Protein AF-A0A1X1VUC1-F1 (afdb_monomer)

Mean predicted aligned error: 5.84 Å

pLDDT: mean 86.86, std 13.78, range [31.95, 98.12]

Secondary structure (DSSP, 8-state):
-----EEEEE-TTSEEEEEEEETTEEEEEEEETTEEEEEEEESSHHHHHHHHHHHHHHHH--S-GGGSHHHHHHHH-S-TTEEEE-S-TTT-TTEEEEEETT-SS--EEEEGGGHHHHHHHHHS-HHHHHHHHHTTS-GGGS-------

Foldseek 3Di:
DDPQDWDWDDDPQQKIWIWGDDDQKIFIWIGHPNDIDTAWIFNDVQLVVLVVLVVLLCRQAPDDPCPAPQVVLLVVFADPQKDWDDPDCPVPVQKIFICGHVDPDTGIMHGVSRRSVSRVSVVDGSVRSNVRSCVRGDPVSPDDDDDDD

Solvent-accessible surface area (backbone atoms only — not comparable to full-atom values): 8655 Å² total; per-residue (Å²): 134,85,72,85,53,71,50,78,49,78,48,96,82,52,43,30,38,32,42,40,61,53,97,81,30,35,30,38,30,39,27,48,84,89,49,72,42,83,55,33,40,19,61,40,65,70,56,48,51,49,47,51,54,50,55,52,38,64,70,51,42,78,81,60,68,81,78,34,69,59,43,52,29,57,73,73,36,65,31,92,54,42,47,79,44,59,95,51,48,86,88,36,67,58,40,32,32,39,20,56,66,86,53,95,59,60,52,29,40,34,47,56,92,48,46,22,41,49,34,54,56,70,77,44,55,64,67,60,44,52,59,61,56,46,62,90,37,61,68,84,64,71,60,89,77,86,84,77,135

Organism: Mycobacterium gastri (NCBI:txid1777)

Radius of gyration: 15.53 Å; Cα contacts (8 Å, |Δi|>4): 226; chains: 1; bounding box: 39×45×43 Å

Nearest PDB structures (foldseek):
  6d7k-assembly1_H  TM=5.919E-01  e=3.723E-01  Methylosinus sporium
  2v7s-assembly1_A-2  TM=5.267E-01  e=2.303E+00  Mycobacterium tuberculosis H37Rv
  7qc1-assembly1_A  TM=3.469E-01  e=4.146E+00  Plasmodium falciparum 3D7
  5xih-assembly2_C  TM=3.602E-01  e=6.635E+00  Toxoplasma gondii ME49
  5xii-assembly2_D  TM=3.546E-01  e=7.463E+00  Toxoplasma gondii ME49

Structure (mmCIF, N/CA/C/O backbone):
data_AF-A0A1X1VUC1-F1
#
_entry.id   AF-A0A1X1VUC1-F1
#
loop_
_atom_site.group_PDB
_atom_site.id
_atom_site.type_symbol
_atom_site.label_atom_id
_atom_site.label_alt_id
_atom_site.label_comp_id
_atom_site.label_asym_id
_atom_site.label_entity_id
_atom_site.label_seq_id
_atom_site.pdbx_PDB_ins_code
_atom_site.Cartn_x
_atom_site.Cartn_y
_atom_site.Cartn_z
_atom_site.occupancy
_atom_site.B_iso_or_equiv
_atom_site.auth_seq_id
_atom_site.auth_comp_id
_atom_site.auth_asym_id
_atom_site.auth_atom_id
_atom_site.pdbx_PDB_model_num
ATOM 1 N N . MET A 1 1 ? 1.974 -29.101 -4.153 1.00 31.95 1 MET A N 1
ATOM 2 C CA . MET A 1 1 ? 1.379 -29.125 -2.801 1.00 31.95 1 MET A CA 1
ATOM 3 C C . MET A 1 1 ? 0.887 -27.714 -2.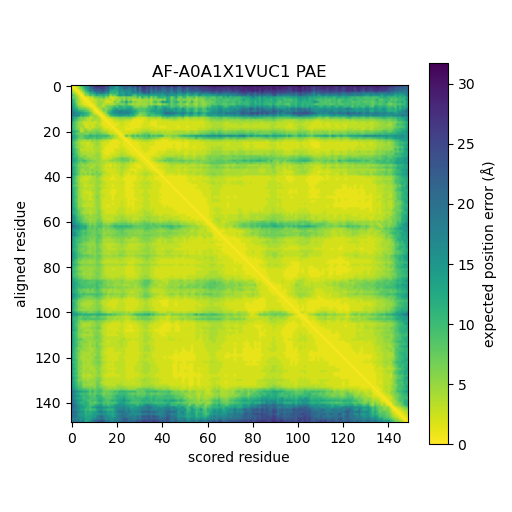574 1.00 31.95 1 MET A C 1
ATOM 5 O O . MET A 1 1 ? 1.720 -26.823 -2.472 1.00 31.95 1 MET A O 1
ATOM 9 N N . ILE A 1 2 ? -0.416 -27.492 -2.726 1.00 34.97 2 ILE A N 1
ATOM 10 C CA . ILE A 1 2 ? -0.988 -26.146 -2.753 1.00 34.97 2 ILE A CA 1
ATOM 11 C C . ILE A 1 2 ? -1.073 -25.693 -1.297 1.00 34.97 2 ILE A C 1
ATOM 13 O O . ILE A 1 2 ? -1.764 -26.315 -0.495 1.00 34.97 2 ILE A O 1
ATOM 17 N N . LYS A 1 3 ? -0.278 -24.690 -0.926 1.00 44.00 3 LYS A N 1
ATOM 18 C CA . LYS A 1 3 ? -0.580 -23.904 0.264 1.00 44.00 3 LYS A CA 1
ATOM 19 C C . LYS A 1 3 ? -1.661 -22.931 -0.183 1.00 44.00 3 LYS A C 1
ATOM 21 O O . LYS A 1 3 ? -1.333 -21.880 -0.720 1.00 44.00 3 LYS A O 1
ATOM 26 N N . ASP A 1 4 ? -2.919 -23.335 -0.040 1.00 59.09 4 ASP A N 1
ATOM 27 C CA . ASP A 1 4 ? -4.061 -22.432 -0.175 1.00 59.09 4 ASP A CA 1
ATOM 28 C C . ASP A 1 4 ? -4.007 -21.459 1.012 1.00 59.09 4 ASP A C 1
ATOM 30 O O . ASP A 1 4 ? -4.605 -21.678 2.063 1.00 59.09 4 ASP A O 1
ATOM 34 N N . CYS A 1 5 ? -3.155 -20.442 0.893 1.00 69.69 5 CYS A N 1
ATOM 35 C CA . CYS A 1 5 ? -3.059 -19.343 1.841 1.00 69.69 5 CYS A CA 1
ATOM 36 C C . CYS A 1 5 ? -3.929 -18.210 1.308 1.00 69.69 5 CYS A C 1
ATOM 38 O O . CYS A 1 5 ? -3.459 -17.395 0.516 1.00 69.69 5 CYS A O 1
ATOM 40 N N . GLU A 1 6 ? -5.191 -18.198 1.735 1.00 75.94 6 GLU A N 1
ATOM 41 C CA . GLU A 1 6 ? -6.117 -17.103 1.478 1.00 75.94 6 GLU A CA 1
ATOM 42 C C . GLU A 1 6 ? -6.624 -16.513 2.797 1.00 75.94 6 GLU A C 1
ATOM 44 O O . GLU A 1 6 ? -7.040 -17.242 3.698 1.00 75.94 6 GLU A O 1
ATOM 49 N N . LEU A 1 7 ? -6.580 -15.184 2.906 1.00 76.88 7 LEU A N 1
ATOM 50 C CA . LEU A 1 7 ? -7.210 -14.424 3.986 1.00 76.88 7 LEU A CA 1
ATOM 51 C C . LEU A 1 7 ? -8.176 -13.418 3.365 1.00 76.88 7 LEU A C 1
ATOM 53 O O . LEU A 1 7 ? -7.737 -12.557 2.605 1.00 76.88 7 LEU A O 1
ATOM 57 N N . GLY A 1 8 ? -9.463 -13.520 3.700 1.00 76.38 8 GLY A N 1
ATOM 58 C CA . GLY A 1 8 ? -10.509 -12.611 3.231 1.00 76.38 8 GLY A CA 1
ATOM 59 C C . GLY A 1 8 ? -10.895 -11.560 4.274 1.00 76.38 8 GLY A C 1
ATOM 60 O O . GLY A 1 8 ? -11.087 -11.879 5.446 1.00 76.38 8 GLY A O 1
ATOM 61 N N . LEU A 1 9 ? -11.049 -10.315 3.831 1.00 73.44 9 LEU A N 1
ATOM 62 C CA . LEU A 1 9 ? -11.654 -9.204 4.563 1.00 73.44 9 LEU A CA 1
ATOM 63 C C . LEU A 1 9 ? -12.917 -8.793 3.806 1.00 73.44 9 LEU A C 1
ATOM 65 O O . LEU A 1 9 ? -12.819 -8.261 2.701 1.00 73.44 9 LEU A O 1
ATOM 69 N N . VAL A 1 10 ? -14.088 -9.068 4.375 1.00 69.25 10 VAL A N 1
ATOM 70 C CA . VAL A 1 10 ? -15.385 -8.800 3.742 1.00 69.25 10 VAL A CA 1
ATOM 71 C C . VAL A 1 10 ? -16.033 -7.616 4.449 1.00 69.25 10 VAL A C 1
ATOM 73 O O . VAL A 1 10 ? -16.253 -7.674 5.657 1.00 69.25 10 VAL A O 1
ATOM 76 N N . ASP A 1 11 ? -16.308 -6.552 3.700 1.00 66.69 11 ASP A N 1
ATOM 77 C CA . ASP A 1 11 ? -17.114 -5.419 4.155 1.00 66.69 11 ASP A CA 1
ATOM 78 C C . ASP A 1 11 ? -18.557 -5.581 3.643 1.00 66.69 11 ASP A C 1
ATOM 80 O O . ASP A 1 11 ? -18.780 -6.043 2.520 1.00 66.69 11 ASP A O 1
ATOM 84 N N . ASP A 1 12 ? -19.538 -5.151 4.438 1.00 58.78 12 ASP A N 1
ATOM 85 C CA . ASP A 1 12 ? -20.967 -5.145 4.084 1.00 58.78 12 ASP A CA 1
ATOM 86 C C . ASP A 1 12 ? -21.273 -4.181 2.911 1.00 58.78 12 ASP A C 1
ATOM 88 O O . ASP A 1 12 ? -22.388 -4.151 2.387 1.00 58.78 12 ASP A O 1
ATOM 92 N N . ALA A 1 13 ? -20.285 -3.389 2.480 1.00 59.38 13 ALA A N 1
ATOM 93 C CA . ALA A 1 13 ? -20.356 -2.424 1.384 1.00 59.38 13 ALA A CA 1
ATOM 94 C C . ALA A 1 13 ? -20.063 -3.004 -0.025 1.00 59.38 13 ALA A C 1
ATOM 96 O O . ALA A 1 13 ? -19.684 -2.249 -0.922 1.00 59.38 13 ALA A O 1
ATOM 97 N N . ASP A 1 14 ? -20.235 -4.314 -0.239 1.00 70.75 14 ASP A N 1
ATOM 98 C CA . ASP A 1 14 ? -19.997 -5.036 -1.511 1.00 70.75 14 ASP A CA 1
ATOM 99 C C . ASP A 1 14 ? -18.533 -5.061 -2.003 1.00 70.75 14 ASP A C 1
ATOM 101 O O . ASP A 1 14 ? -18.283 -5.414 -3.164 1.00 70.75 14 ASP A O 1
ATOM 105 N N . VAL A 1 15 ? -17.562 -4.713 -1.149 1.00 80.81 15 VAL A N 1
ATOM 106 C CA . VAL A 1 15 ? -16.130 -4.815 -1.465 1.00 80.81 15 VAL A CA 1
ATOM 107 C C . VAL A 1 15 ? -15.449 -5.773 -0.497 1.00 80.81 15 VAL A C 1
ATOM 109 O O . VAL A 1 15 ? -15.482 -5.585 0.715 1.00 80.81 15 VAL A O 1
ATOM 112 N N . SER A 1 16 ? -14.797 -6.794 -1.041 1.00 86.38 16 SER A N 1
ATOM 113 C CA . SER A 1 16 ? -13.973 -7.736 -0.283 1.00 86.38 16 SER A CA 1
ATOM 114 C C . SER A 1 16 ? -12.525 -7.670 -0.748 1.00 86.38 16 SER A C 1
ATOM 116 O O . SER A 1 16 ? -12.254 -7.449 -1.929 1.00 86.38 16 SER A O 1
ATOM 118 N N . TYR A 1 17 ? -11.590 -7.874 0.173 1.00 89.00 17 TYR A N 1
ATOM 119 C CA . TYR A 1 17 ? -10.165 -7.958 -0.124 1.00 89.00 17 TYR A CA 1
ATOM 120 C C . TYR A 1 17 ? -9.637 -9.332 0.246 1.00 89.00 17 TYR A C 1
ATOM 122 O O . TYR A 1 17 ? -9.997 -9.868 1.290 1.00 89.00 17 TYR A O 1
ATOM 130 N N . TYR A 1 18 ? -8.756 -9.880 -0.584 1.00 89.75 18 TYR A N 1
ATOM 131 C CA . TYR A 1 18 ? -8.174 -11.197 -0.355 1.00 89.75 18 TYR A CA 1
ATOM 132 C C . TYR A 1 18 ? -6.663 -11.128 -0.469 1.00 89.75 18 TYR A C 1
ATOM 134 O O . TYR A 1 18 ? -6.148 -10.638 -1.471 1.00 89.75 18 TYR A O 1
ATOM 142 N N . LEU A 1 19 ? -5.953 -11.643 0.529 1.00 92.31 19 LEU A N 1
ATOM 143 C CA . LEU A 1 19 ? -4.534 -11.941 0.392 1.00 92.31 19 LEU A CA 1
ATOM 144 C C . LEU A 1 19 ? -4.388 -13.306 -0.279 1.00 92.31 19 LEU A C 1
ATOM 146 O O . LEU A 1 19 ? -4.849 -14.293 0.283 1.00 92.31 19 LEU A O 1
ATOM 150 N N . ALA A 1 20 ? -3.733 -13.364 -1.434 1.00 90.88 20 ALA A N 1
ATOM 151 C CA . ALA A 1 20 ? -3.419 -14.594 -2.154 1.00 90.88 20 ALA A CA 1
ATOM 152 C C . ALA A 1 20 ? -1.901 -14.759 -2.311 1.00 90.88 20 ALA A C 1
ATOM 154 O O . ALA A 1 20 ? -1.189 -13.801 -2.612 1.00 90.88 20 ALA A O 1
ATOM 155 N N . CYS A 1 21 ? -1.399 -15.980 -2.135 1.00 90.00 21 CYS A N 1
ATOM 156 C CA . CYS A 1 21 ? 0.025 -16.294 -2.269 1.00 90.00 21 CYS A CA 1
ATOM 157 C C . CYS A 1 21 ? 0.279 -17.118 -3.537 1.00 90.00 21 CYS A C 1
ATOM 159 O O . CYS A 1 21 ? -0.244 -18.225 -3.672 1.00 90.00 21 CYS A O 1
ATOM 161 N N . GLU A 1 22 ? 1.137 -16.632 -4.433 1.00 87.88 22 GLU A N 1
ATOM 162 C CA . GLU A 1 22 ? 1.517 -17.351 -5.653 1.00 87.88 22 GLU A CA 1
ATOM 163 C C . GLU A 1 22 ? 3.017 -17.209 -5.917 1.00 87.88 22 GLU 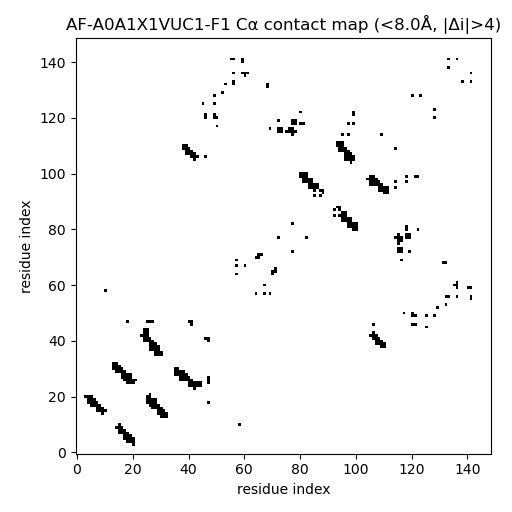A C 1
ATOM 165 O O . GLU A 1 22 ? 3.515 -16.099 -6.038 1.00 87.88 22 GLU A O 1
ATOM 170 N N . SER A 1 23 ? 3.737 -18.329 -6.064 1.00 80.06 23 SER A N 1
ATOM 171 C CA . SER A 1 23 ? 5.131 -18.344 -6.548 1.00 80.06 23 SER A CA 1
ATOM 172 C C . SER A 1 23 ? 6.062 -17.318 -5.872 1.00 80.06 23 SER A C 1
ATOM 174 O O . SER A 1 23 ? 6.778 -16.589 -6.551 1.00 80.06 23 SER A O 1
ATOM 176 N N . ASP A 1 24 ? 6.051 -17.294 -4.535 1.00 86.38 24 ASP A N 1
ATOM 177 C CA . ASP A 1 24 ? 6.831 -16.386 -3.671 1.00 86.38 24 ASP A CA 1
ATOM 178 C C . ASP A 1 24 ? 6.435 -14.897 -3.743 1.00 86.38 24 ASP A C 1
ATOM 180 O O . ASP A 1 24 ? 7.109 -14.036 -3.174 1.00 86.38 24 ASP A O 1
ATOM 184 N N . GLU A 1 25 ? 5.311 -14.589 -4.384 1.00 93.19 25 GLU A N 1
ATOM 185 C CA . GLU A 1 25 ? 4.695 -13.268 -4.421 1.00 93.19 25 GLU A CA 1
ATOM 186 C C . GLU A 1 25 ? 3.371 -13.270 -3.645 1.00 93.19 25 GLU A C 1
ATOM 188 O O . GLU A 1 25 ? 2.681 -14.287 -3.512 1.00 93.19 25 GLU A O 1
ATOM 193 N N . TYR A 1 26 ? 3.012 -12.095 -3.137 1.00 95.56 26 TYR A N 1
ATOM 194 C CA . TYR A 1 26 ? 1.824 -11.874 -2.324 1.00 95.56 26 TYR A CA 1
ATOM 195 C C . TYR A 1 26 ? 0.929 -10.874 -3.032 1.00 95.56 26 TYR A C 1
ATOM 197 O O . TYR A 1 26 ? 1.343 -9.760 -3.341 1.00 95.56 26 TYR A O 1
ATOM 205 N N . TYR A 1 27 ? -0.305 -11.261 -3.290 1.00 95.31 27 TYR A N 1
ATOM 206 C CA . TYR A 1 27 ? -1.270 -10.464 -4.019 1.00 95.31 27 TYR A CA 1
ATOM 207 C C . TYR A 1 27 ? -2.379 -10.030 -3.085 1.00 95.31 27 TYR A C 1
ATOM 209 O O . TYR A 1 27 ? -2.870 -10.829 -2.296 1.00 95.31 27 TYR A O 1
ATOM 217 N N . ILE A 1 28 ? -2.787 -8.773 -3.197 1.00 94.38 28 ILE A N 1
ATOM 218 C CA . ILE A 1 28 ? -4.075 -8.351 -2.660 1.00 94.38 28 ILE A CA 1
ATOM 219 C C . ILE A 1 28 ? -5.021 -8.272 -3.845 1.00 94.38 28 ILE A C 1
ATOM 221 O O . ILE A 1 28 ? -4.783 -7.518 -4.790 1.00 94.38 28 ILE A O 1
ATOM 225 N N . ASP A 1 29 ? -6.086 -9.053 -3.798 1.00 93.31 29 ASP A N 1
ATOM 226 C CA . ASP A 1 29 ? -7.197 -8.954 -4.728 1.00 93.31 29 ASP A CA 1
ATOM 227 C C . ASP A 1 29 ? -8.285 -8.075 -4.121 1.00 93.31 29 ASP A C 1
ATOM 229 O O . ASP A 1 29 ? -8.494 -8.090 -2.910 1.00 93.31 29 ASP A O 1
ATOM 233 N N . SER A 1 30 ? -8.990 -7.330 -4.970 1.00 90.81 30 SER A N 1
ATOM 234 C CA . SER A 1 30 ? -10.268 -6.716 -4.607 1.00 90.81 30 SER A CA 1
ATOM 235 C C . SER A 1 30 ? -11.379 -7.388 -5.395 1.00 90.81 30 SER A C 1
ATOM 237 O O . SER A 1 30 ? -11.256 -7.617 -6.603 1.00 90.81 30 SER A O 1
ATOM 239 N N . GLU A 1 31 ? -12.464 -7.705 -4.712 1.00 89.44 31 GLU A N 1
ATOM 240 C CA . GLU A 1 31 ? -13.712 -8.138 -5.312 1.00 89.44 31 GLU A CA 1
ATOM 241 C C . GLU A 1 31 ? -14.767 -7.088 -5.037 1.00 89.44 31 GLU A C 1
ATOM 243 O O . GLU A 1 31 ? -15.046 -6.767 -3.888 1.00 89.44 31 GLU A O 1
ATOM 248 N N . GLU A 1 32 ? -15.345 -6.560 -6.106 1.00 87.75 32 GLU A N 1
ATOM 249 C CA . GLU A 1 32 ? -16.460 -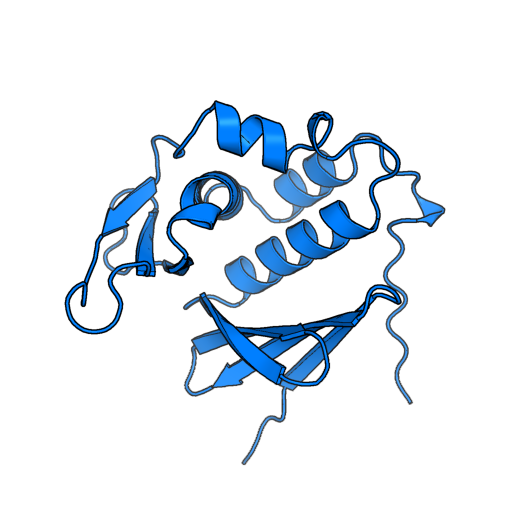5.629 -6.033 1.00 87.75 32 GLU A CA 1
ATOM 250 C C . GLU A 1 32 ? -17.596 -6.198 -6.882 1.00 87.75 32 GLU A C 1
ATOM 252 O O . GLU A 1 32 ? -17.399 -6.523 -8.060 1.00 87.75 32 GLU A O 1
ATOM 257 N N . ARG A 1 33 ? -18.787 -6.347 -6.285 1.00 85.12 33 ARG A N 1
ATOM 258 C CA . ARG A 1 33 ? -20.003 -6.834 -6.971 1.00 85.12 33 ARG A CA 1
ATOM 259 C C . ARG A 1 33 ? -19.797 -8.163 -7.723 1.00 85.12 33 ARG A C 1
ATOM 261 O O . ARG A 1 33 ? -20.271 -8.329 -8.848 1.00 85.12 33 ARG A O 1
ATOM 268 N N . GLY A 1 34 ? -19.062 -9.096 -7.115 1.00 83.25 34 GLY A N 1
ATOM 269 C CA . GLY A 1 34 ? -18.785 -10.428 -7.670 1.00 83.25 34 GLY A CA 1
ATOM 270 C C . GLY A 1 34 ? -17.681 -10.478 -8.732 1.00 83.25 34 GLY A C 1
ATOM 271 O O . GLY A 1 34 ? -17.440 -11.534 -9.317 1.00 83.25 34 GLY A O 1
ATOM 272 N N . SER A 1 35 ? -17.009 -9.357 -9.018 1.00 87.31 35 SER A N 1
ATOM 273 C CA . SER A 1 35 ? -15.872 -9.310 -9.939 1.00 87.31 35 SER A CA 1
ATOM 274 C C . SER A 1 35 ? -14.567 -9.148 -9.167 1.00 87.31 35 SER A C 1
ATOM 276 O O . SER A 1 35 ? -14.211 -8.040 -8.760 1.00 87.31 35 SER A O 1
ATOM 278 N N . ARG A 1 36 ? -13.821 -10.246 -9.023 1.00 90.25 36 ARG A N 1
ATOM 279 C CA . ARG A 1 36 ? -12.498 -10.264 -8.390 1.00 90.25 36 ARG A CA 1
ATOM 280 C C . ARG A 1 36 ? -11.393 -9.907 -9.382 1.00 90.25 36 ARG A C 1
ATOM 282 O O . ARG A 1 36 ? -11.361 -10.410 -10.506 1.00 90.25 36 ARG A O 1
ATOM 289 N N . ARG A 1 37 ? -10.467 -9.046 -8.965 1.00 91.25 37 ARG A N 1
ATOM 290 C CA . ARG A 1 37 ? -9.296 -8.637 -9.751 1.00 91.25 37 ARG A CA 1
ATOM 291 C C . ARG A 1 37 ? -8.063 -8.512 -8.870 1.00 91.25 37 ARG A C 1
ATOM 293 O O . ARG A 1 37 ? -8.172 -8.077 -7.724 1.00 91.25 37 ARG A O 1
ATOM 300 N N . ARG A 1 38 ? -6.887 -8.770 -9.456 1.00 92.44 38 ARG A N 1
ATOM 301 C CA . ARG A 1 38 ? -5.620 -8.401 -8.822 1.00 92.44 38 ARG A CA 1
ATOM 302 C C . ARG A 1 38 ? -5.577 -6.903 -8.641 1.00 92.44 38 ARG A C 1
ATOM 304 O O . ARG A 1 38 ? -5.530 -6.153 -9.620 1.00 92.44 38 ARG A O 1
ATOM 311 N N . TYR A 1 39 ? -5.605 -6.499 -7.384 1.00 90.56 39 TYR A N 1
ATOM 312 C CA . TYR A 1 39 ? -5.435 -5.117 -7.022 1.00 90.56 39 TYR A CA 1
ATOM 313 C C . TYR A 1 39 ? -3.936 -4.853 -7.026 1.00 90.56 39 TYR A C 1
ATOM 315 O O . TYR A 1 39 ? -3.464 -4.105 -7.883 1.00 90.56 39 TYR A O 1
ATOM 323 N N . TRP A 1 40 ? -3.183 -5.505 -6.142 1.00 93.69 40 TRP A N 1
ATOM 324 C CA . TRP A 1 40 ? -1.777 -5.205 -5.876 1.00 93.69 40 TRP A CA 1
ATOM 325 C C . TRP A 1 40 ? -0.919 -6.467 -5.785 1.00 93.69 40 TRP A C 1
ATOM 327 O O . TRP A 1 40 ? -1.430 -7.558 -5.536 1.00 93.69 40 TRP A O 1
ATOM 337 N N . MET A 1 41 ? 0.394 -6.302 -5.943 1.00 96.38 41 MET A N 1
ATOM 338 C CA . MET A 1 41 ? 1.392 -7.350 -5.717 1.00 96.38 41 MET A CA 1
ATOM 339 C C . MET A 1 41 ? 2.514 -6.835 -4.827 1.00 96.38 41 MET A C 1
ATOM 341 O O . MET A 1 41 ? 2.976 -5.709 -5.012 1.00 96.38 41 MET A O 1
ATOM 345 N N . PHE A 1 42 ? 2.996 -7.692 -3.938 1.00 97.06 42 PHE A N 1
ATOM 346 C CA . PHE A 1 42 ? 4.140 -7.493 -3.067 1.00 97.06 42 PHE A CA 1
ATOM 347 C C . PHE A 1 42 ? 5.114 -8.659 -3.192 1.00 97.06 42 PHE A C 1
ATOM 349 O O . PHE A 1 42 ? 4.720 -9.821 -3.287 1.00 97.06 42 PHE A O 1
ATOM 356 N N . ARG A 1 43 ? 6.408 -8.354 -3.106 1.00 95.75 43 ARG A N 1
ATOM 357 C CA . ARG A 1 43 ? 7.466 -9.377 -3.047 1.00 95.75 43 ARG A CA 1
ATOM 358 C C . ARG A 1 43 ? 7.788 -9.838 -1.630 1.00 95.75 43 ARG A C 1
ATOM 360 O O . ARG A 1 43 ? 8.560 -10.773 -1.451 1.00 95.75 43 ARG A O 1
ATOM 367 N N . ARG A 1 44 ? 7.257 -9.146 -0.623 1.00 94.94 44 ARG A N 1
ATOM 368 C CA . ARG A 1 44 ? 7.469 -9.432 0.797 1.00 94.94 44 ARG A CA 1
ATOM 369 C C . ARG A 1 44 ? 6.119 -9.527 1.485 1.00 94.94 44 ARG A C 1
ATOM 371 O O . ARG A 1 44 ? 5.259 -8.675 1.259 1.00 94.94 44 ARG A O 1
ATOM 378 N N . TYR A 1 45 ? 5.955 -10.541 2.327 1.00 93.75 45 TYR A N 1
ATOM 3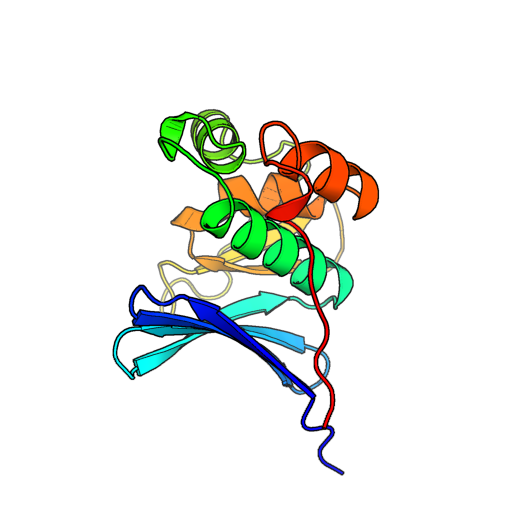79 C CA . TYR A 1 45 ? 4.724 -10.729 3.088 1.00 93.75 45 TYR A CA 1
ATOM 380 C C . TYR A 1 45 ? 4.487 -9.547 4.030 1.00 93.75 45 TYR A C 1
ATOM 382 O O . TYR A 1 45 ? 3.375 -9.044 4.119 1.00 93.75 45 TYR A O 1
ATOM 390 N N . GLU A 1 46 ? 5.550 -9.044 4.658 1.00 94.88 46 GLU A N 1
ATOM 391 C CA . GLU A 1 46 ? 5.494 -7.944 5.621 1.00 94.88 46 GLU A CA 1
ATOM 392 C C . GLU A 1 46 ? 4.934 -6.657 4.997 1.00 94.88 46 GLU A C 1
ATOM 394 O O . GLU A 1 46 ? 4.314 -5.846 5.680 1.00 94.88 46 GLU A O 1
ATOM 399 N N . ASP A 1 47 ? 5.128 -6.459 3.691 1.00 96.88 47 ASP A N 1
ATOM 400 C CA . ASP A 1 47 ? 4.566 -5.310 2.981 1.00 96.88 47 ASP A CA 1
ATOM 401 C C . ASP A 1 47 ? 3.082 -5.502 2.670 1.00 96.88 47 ASP A C 1
ATOM 403 O O . ASP A 1 47 ? 2.297 -4.563 2.823 1.00 96.88 47 ASP A O 1
ATOM 407 N N . ALA A 1 48 ? 2.690 -6.720 2.286 1.00 95.50 48 ALA A N 1
ATOM 408 C CA . ALA A 1 48 ? 1.289 -7.070 2.093 1.00 95.50 48 ALA A CA 1
ATOM 409 C C . ALA A 1 48 ? 0.508 -6.957 3.412 1.00 95.50 48 ALA A C 1
ATOM 411 O O . ALA A 1 48 ? -0.570 -6.369 3.445 1.00 95.50 48 ALA A O 1
ATOM 412 N N . GLU A 1 49 ? 1.085 -7.441 4.513 1.00 94.19 49 GLU A N 1
ATOM 413 C CA . GLU A 1 49 ? 0.513 -7.382 5.858 1.00 94.19 49 GLU A CA 1
ATOM 414 C C . GLU A 1 49 ? 0.291 -5.938 6.328 1.00 94.19 49 GLU A C 1
ATOM 416 O O . GLU A 1 49 ? -0.811 -5.578 6.750 1.00 94.19 49 GLU A O 1
ATOM 421 N N . LYS A 1 50 ? 1.298 -5.069 6.177 1.00 96.50 50 LYS A N 1
ATOM 422 C CA . LYS A 1 50 ? 1.154 -3.631 6.455 1.00 96.50 50 LYS A CA 1
ATOM 423 C C . LYS A 1 50 ? 0.058 -2.988 5.612 1.00 96.50 50 LYS A C 1
ATOM 425 O O . LYS A 1 50 ? -0.677 -2.128 6.098 1.00 96.50 50 LYS A O 1
ATOM 430 N N . TYR A 1 51 ? -0.065 -3.383 4.349 1.00 94.88 51 TYR A N 1
ATOM 431 C CA . TYR A 1 51 ? -1.093 -2.808 3.497 1.00 94.88 51 TYR A CA 1
ATOM 432 C C . TYR A 1 51 ? -2.505 -3.294 3.842 1.00 94.88 51 TYR A C 1
ATOM 434 O O . TYR A 1 51 ? -3.445 -2.499 3.825 1.00 94.88 51 TYR A O 1
ATOM 442 N N . LEU A 1 52 ? -2.664 -4.560 4.235 1.00 92.69 52 LEU A N 1
ATOM 443 C CA . LEU A 1 52 ? -3.927 -5.066 4.780 1.00 92.69 52 LEU A CA 1
ATOM 444 C C . LEU A 1 52 ? -4.329 -4.294 6.037 1.00 92.69 52 LEU A C 1
ATOM 446 O O . LEU A 1 52 ? -5.479 -3.873 6.148 1.00 92.69 52 LEU A O 1
ATOM 450 N N . LEU A 1 53 ? -3.379 -4.029 6.940 1.00 92.00 53 LEU A N 1
ATOM 451 C CA . LEU A 1 53 ? -3.618 -3.202 8.123 1.00 92.00 53 LEU A CA 1
ATOM 452 C C . LEU A 1 53 ? -4.129 -1.804 7.744 1.00 92.00 53 LEU A C 1
ATOM 454 O O . LEU A 1 53 ? -5.077 -1.297 8.350 1.00 92.00 53 LEU A O 1
ATOM 458 N N . PHE A 1 54 ? -3.542 -1.200 6.707 1.00 92.69 54 PHE A N 1
ATOM 459 C CA . PHE A 1 54 ? -4.028 0.057 6.151 1.00 92.69 54 PHE A CA 1
ATOM 460 C C . PHE A 1 54 ? -5.466 -0.060 5.638 1.00 92.69 54 PHE A C 1
ATOM 462 O O . PHE A 1 54 ? -6.299 0.736 6.066 1.00 92.69 54 PHE A O 1
ATOM 469 N N . ILE A 1 55 ? -5.797 -1.056 4.809 1.00 89.38 55 ILE A N 1
ATOM 470 C CA . ILE A 1 55 ? -7.171 -1.268 4.313 1.00 89.38 55 ILE A CA 1
ATOM 471 C C . ILE A 1 55 ? -8.163 -1.388 5.481 1.00 89.38 55 ILE A C 1
ATOM 473 O O . ILE A 1 55 ? -9.154 -0.655 5.515 1.00 89.38 55 ILE A O 1
ATOM 477 N N . ILE A 1 56 ? -7.855 -2.231 6.474 1.00 86.06 56 ILE A N 1
ATOM 478 C CA . ILE A 1 56 ? -8.686 -2.426 7.674 1.00 86.06 56 ILE A CA 1
ATOM 479 C C . ILE A 1 56 ? -8.905 -1.093 8.397 1.00 86.06 56 ILE A C 1
ATOM 481 O O . ILE A 1 56 ? -10.027 -0.770 8.782 1.00 86.06 56 ILE A O 1
ATOM 485 N N . SER A 1 57 ? -7.863 -0.271 8.539 1.00 86.88 57 SER A N 1
ATOM 486 C CA . SER A 1 57 ? -7.985 1.039 9.195 1.00 86.88 57 SER A CA 1
ATOM 487 C C . SER A 1 57 ? -8.877 2.019 8.465 1.00 86.88 57 SER A C 1
ATOM 489 O O . SER A 1 57 ? -9.551 2.819 9.109 1.00 86.88 57 SER A O 1
ATOM 491 N N . GLN A 1 58 ? -8.918 1.945 7.139 1.00 84.69 58 GLN A N 1
ATOM 492 C CA . GLN A 1 58 ? -9.757 2.830 6.347 1.00 84.69 58 GLN A CA 1
ATOM 493 C C . GLN A 1 58 ? -11.230 2.418 6.445 1.00 84.69 58 GLN A C 1
ATOM 495 O O . GLN A 1 58 ? -12.088 3.296 6.455 1.00 84.69 58 GLN A O 1
ATOM 500 N N . MET A 1 59 ? -11.512 1.118 6.590 1.00 81.56 59 MET A N 1
ATOM 501 C CA . MET A 1 59 ? -12.862 0.588 6.822 1.00 81.56 59 MET A CA 1
ATOM 502 C C . MET A 1 59 ? -13.354 0.833 8.253 1.00 81.56 59 MET A C 1
ATOM 504 O O . MET A 1 59 ? -14.497 1.227 8.460 1.00 81.56 59 MET A O 1
ATOM 508 N N . ALA A 1 60 ? -12.488 0.642 9.250 1.00 81.31 60 ALA A N 1
ATOM 509 C CA . ALA A 1 60 ? -12.851 0.789 10.660 1.00 81.31 60 ALA A CA 1
ATOM 510 C C . ALA A 1 60 ? -12.984 2.255 11.112 1.00 81.31 60 ALA A C 1
ATOM 512 O O . ALA A 1 60 ? -13.532 2.529 12.182 1.00 81.31 60 ALA A O 1
ATOM 513 N N . ARG A 1 61 ? -12.445 3.216 10.350 1.00 83.56 61 ARG A N 1
ATOM 514 C CA . ARG A 1 61 ? -12.384 4.617 10.774 1.00 83.56 61 ARG A CA 1
ATOM 515 C C . ARG A 1 61 ? -13.763 5.291 10.701 1.00 83.56 61 ARG A C 1
ATOM 517 O O . ARG A 1 61 ? -14.318 5.421 9.611 1.00 83.56 61 ARG A O 1
ATOM 524 N N . PRO A 1 62 ? -14.283 5.832 11.819 1.00 78.75 62 PRO A N 1
ATOM 525 C CA . PRO A 1 62 ? -15.466 6.680 11.773 1.00 78.75 62 PRO A CA 1
ATOM 526 C C . PRO A 1 62 ? -15.165 8.029 11.108 1.00 78.75 62 PRO A C 1
ATOM 528 O O . PRO A 1 62 ? -14.073 8.582 11.241 1.00 78.75 62 PRO A O 1
ATOM 531 N N . GLY A 1 63 ? -16.181 8.624 10.484 1.00 82.38 63 GLY A N 1
ATOM 532 C CA . GLY A 1 63 ? -16.121 10.003 9.996 1.00 82.38 63 GLY A CA 1
ATOM 533 C C . GLY A 1 63 ? -15.746 10.126 8.520 1.00 82.38 63 GLY A C 1
ATOM 534 O O . GLY A 1 63 ? -16.052 9.255 7.708 1.00 82.38 63 GLY A O 1
ATOM 535 N N . LYS A 1 64 ? -15.170 11.272 8.137 1.00 83.88 64 LYS A N 1
ATOM 536 C CA . LYS A 1 64 ? -14.856 11.567 6.734 1.00 83.88 64 LYS A CA 1
ATOM 537 C C . LYS A 1 64 ? -13.483 11.018 6.373 1.00 83.88 64 LYS A C 1
ATOM 539 O O . LYS A 1 64 ? -12.522 11.197 7.114 1.00 83.88 64 LYS A O 1
ATOM 544 N N . TYR A 1 65 ? -13.358 10.478 5.162 1.00 80.62 65 TYR A N 1
ATOM 545 C CA . TYR A 1 65 ? -12.067 10.053 4.611 1.00 80.62 65 TYR A CA 1
ATOM 546 C C . TYR A 1 65 ? -10.998 11.159 4.652 1.00 80.62 65 TYR A C 1
ATOM 548 O O . TYR A 1 65 ? -9.820 10.862 4.834 1.00 80.62 65 TYR A O 1
ATOM 556 N N . THR A 1 66 ? -11.397 12.431 4.543 1.00 86.19 66 THR A N 1
ATOM 557 C CA . THR A 1 66 ? -10.495 13.596 4.612 1.00 86.19 66 THR A CA 1
ATOM 558 C C . THR A 1 66 ? -9.733 13.721 5.928 1.00 86.19 66 THR A C 1
ATOM 560 O O . THR A 1 66 ? -8.701 14.384 5.971 1.00 86.19 66 THR A O 1
ATOM 563 N N . ASP A 1 67 ? -10.216 13.063 6.980 1.00 85.12 67 ASP A N 1
ATOM 564 C CA . ASP A 1 67 ? -9.601 13.069 8.305 1.00 85.12 67 ASP A CA 1
ATOM 565 C C . ASP A 1 67 ? -8.670 11.852 8.495 1.00 85.12 67 ASP A C 1
ATOM 567 O O . ASP A 1 67 ? -8.062 11.674 9.550 1.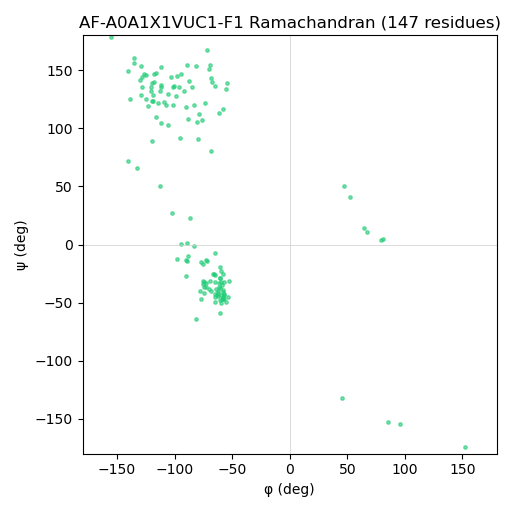00 85.12 67 ASP A O 1
ATOM 571 N N . SER A 1 68 ? -8.545 10.993 7.474 1.00 87.25 68 SER A N 1
ATOM 572 C CA . SER A 1 68 ? -7.708 9.795 7.511 1.00 87.25 68 SER A CA 1
ATOM 573 C C . SER A 1 68 ? -6.235 10.092 7.237 1.00 87.25 68 SER A C 1
ATOM 575 O O . SER A 1 68 ? -5.860 11.014 6.506 1.00 87.25 68 SER A O 1
ATOM 577 N N . VAL A 1 69 ? -5.378 9.224 7.772 1.00 90.75 69 VAL A N 1
ATOM 578 C CA . VAL A 1 69 ? -3.948 9.178 7.453 1.00 90.75 69 VAL A CA 1
ATOM 579 C C . VAL A 1 69 ? -3.725 9.063 5.943 1.00 90.75 69 VAL A C 1
ATOM 581 O O . VAL A 1 69 ? -2.911 9.803 5.394 1.00 90.75 69 VAL A O 1
ATOM 584 N N . GLY A 1 70 ? -4.480 8.184 5.272 1.00 90.12 70 GLY A N 1
ATOM 585 C CA . GLY A 1 70 ? -4.376 7.980 3.827 1.00 90.12 70 GLY A CA 1
ATOM 586 C C . GLY A 1 70 ? -4.619 9.263 3.033 1.00 90.12 70 GLY A C 1
ATOM 587 O O . GLY A 1 70 ? -3.858 9.567 2.115 1.00 90.12 70 GLY A O 1
ATOM 588 N N . TYR A 1 71 ? -5.607 10.069 3.435 1.00 90.81 71 TYR A N 1
ATOM 589 C CA . TYR A 1 71 ? -5.853 11.367 2.806 1.00 90.81 71 TYR A CA 1
ATOM 590 C C . TYR A 1 71 ? -4.691 12.341 3.025 1.00 90.81 71 TYR A C 1
ATOM 592 O O . TYR A 1 71 ? -4.265 12.999 2.076 1.00 90.81 71 TYR A O 1
ATOM 600 N N . ARG A 1 72 ? -4.123 12.404 4.240 1.00 92.25 72 ARG A N 1
ATOM 601 C CA . ARG A 1 72 ? -2.932 13.232 4.512 1.00 92.25 72 ARG A CA 1
ATOM 602 C C . ARG A 1 72 ? -1.758 12.832 3.615 1.00 92.25 72 ARG A C 1
ATOM 604 O O . ARG A 1 72 ? -1.133 13.704 3.018 1.00 92.25 72 ARG A O 1
ATOM 611 N N . TRP A 1 73 ? -1.496 11.536 3.464 1.00 95.19 73 TRP A N 1
ATOM 612 C CA . TRP A 1 73 ? -0.448 11.041 2.566 1.00 95.19 73 TRP A CA 1
ATOM 613 C C . TRP A 1 73 ? -0.720 11.363 1.099 1.00 95.19 73 TRP A C 1
ATOM 615 O O . TRP A 1 73 ? 0.202 11.766 0.397 1.00 95.19 73 TRP A O 1
ATOM 625 N N . ALA A 1 74 ? -1.971 11.283 0.645 1.00 91.19 74 ALA A N 1
ATOM 626 C CA . ALA A 1 74 ? -2.333 11.701 -0.707 1.00 91.19 74 ALA A CA 1
ATOM 627 C C . ALA A 1 74 ? -2.048 13.196 -0.961 1.00 91.19 74 ALA A C 1
ATOM 629 O O . ALA A 1 74 ? -1.677 13.558 -2.073 1.00 91.19 74 ALA A O 1
ATOM 630 N N . GLN A 1 75 ? -2.180 14.057 0.058 1.00 93.81 75 GLN A N 1
ATOM 631 C CA . GLN A 1 75 ? -1.836 15.484 -0.048 1.00 93.81 75 GLN A CA 1
ATOM 632 C C . GLN A 1 75 ? -0.324 15.740 -0.044 1.00 93.81 75 GLN A C 1
ATOM 634 O O . GLN A 1 75 ? 0.143 16.644 -0.732 1.00 93.81 75 GLN A O 1
ATOM 639 N N . VAL A 1 76 ? 0.438 14.969 0.738 1.00 95.12 76 VAL A N 1
ATOM 640 C CA . VAL A 1 76 ? 1.907 15.077 0.796 1.00 95.12 76 VAL A CA 1
ATOM 641 C C . VAL A 1 76 ? 2.554 14.524 -0.476 1.00 95.12 76 VAL A C 1
ATOM 643 O O . VAL A 1 76 ? 3.572 15.043 -0.926 1.00 95.12 76 VAL A O 1
ATOM 646 N N . GLY A 1 77 ? 1.948 13.501 -1.078 1.00 96.06 77 GLY A N 1
ATOM 647 C CA . GLY A 1 77 ? 2.499 12.800 -2.228 1.00 96.06 77 GLY A CA 1
ATOM 648 C C . GLY A 1 77 ? 3.461 11.687 -1.815 1.00 96.06 77 GLY A C 1
ATOM 649 O O . GLY A 1 77 ? 3.325 11.088 -0.747 1.00 96.06 77 GLY A O 1
ATOM 650 N N . LEU A 1 78 ? 4.405 11.371 -2.699 1.00 97.62 78 LEU A N 1
ATOM 651 C CA . LEU A 1 78 ? 5.341 10.262 -2.527 1.00 97.62 78 LEU A CA 1
ATOM 652 C C . LEU A 1 78 ? 6.316 10.524 -1.369 1.00 97.62 78 LEU A C 1
ATOM 654 O O . LEU A 1 78 ? 6.805 11.638 -1.211 1.00 97.62 78 LEU A O 1
ATOM 658 N N . ASN A 1 79 ? 6.617 9.497 -0.578 1.00 97.94 79 ASN A N 1
ATOM 659 C CA . ASN A 1 79 ? 7.681 9.557 0.419 1.00 97.94 79 ASN A CA 1
ATOM 660 C C . ASN A 1 79 ? 9.057 9.712 -0.258 1.00 97.94 79 ASN A C 1
ATOM 662 O O . ASN A 1 79 ? 9.345 8.992 -1.212 1.00 97.94 79 ASN A O 1
ATOM 666 N N . ASP A 1 80 ? 9.925 10.583 0.267 1.00 97.44 80 ASP A N 1
ATOM 667 C CA . ASP A 1 80 ? 11.248 10.885 -0.316 1.00 97.44 80 ASP A CA 1
ATOM 668 C C . ASP A 1 80 ? 12.177 9.667 -0.427 1.00 97.44 80 ASP A C 1
ATOM 670 O O . ASP A 1 80 ? 13.097 9.645 -1.244 1.00 97.44 80 ASP A O 1
ATOM 674 N N . ARG A 1 81 ? 11.935 8.636 0.387 1.00 97.88 81 ARG A N 1
ATOM 675 C CA . ARG A 1 81 ? 12.672 7.369 0.345 1.00 97.88 81 ARG A CA 1
ATOM 676 C C . ARG A 1 81 ? 12.146 6.407 -0.709 1.00 97.88 81 ARG A C 1
ATOM 678 O O . ARG A 1 81 ? 12.653 5.302 -0.810 1.00 97.88 81 ARG A O 1
ATOM 685 N N . VAL A 1 82 ? 11.107 6.751 -1.461 1.00 98.12 82 VAL A N 1
ATOM 686 C CA . VAL A 1 82 ? 10.490 5.836 -2.422 1.00 98.12 82 VAL A CA 1
ATOM 687 C C . VAL A 1 82 ? 10.565 6.425 -3.816 1.00 98.12 82 VAL A C 1
ATOM 689 O O . VAL A 1 82 ? 10.266 7.591 -4.039 1.00 98.12 82 VAL A O 1
ATOM 692 N N . SER A 1 83 ? 10.935 5.591 -4.780 1.00 97.38 83 SER A N 1
ATOM 693 C CA . SER A 1 83 ? 10.914 5.933 -6.199 1.00 97.38 83 SER A CA 1
ATOM 694 C C . SER A 1 83 ? 9.930 5.049 -6.957 1.00 97.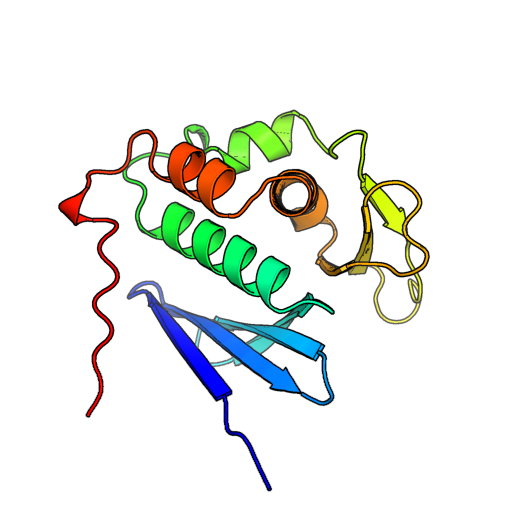38 83 SER A C 1
ATOM 696 O O . SER A 1 83 ? 9.711 3.883 -6.613 1.00 97.38 83 SER A O 1
ATOM 698 N N . LEU A 1 84 ? 9.327 5.619 -8.002 1.00 97.31 84 LEU A N 1
ATOM 699 C CA . LEU A 1 84 ? 8.409 4.914 -8.891 1.00 97.31 84 LEU A CA 1
ATOM 700 C C . LEU A 1 84 ? 9.099 4.553 -10.203 1.00 97.31 84 LEU A C 1
ATOM 702 O O . LEU A 1 84 ? 9.882 5.325 -10.756 1.00 97.31 84 LEU A O 1
ATOM 706 N N . SER A 1 85 ? 8.741 3.396 -10.745 1.00 96.75 85 SER A N 1
ATOM 707 C CA . SER A 1 85 ? 9.100 2.990 -12.103 1.00 96.75 85 SER A CA 1
ATOM 708 C C . SER A 1 85 ? 7.892 2.390 -12.819 1.00 96.75 85 SER A C 1
ATOM 710 O O . SER A 1 85 ? 6.954 1.916 -12.182 1.00 96.75 85 SER A O 1
ATOM 712 N N . ARG A 1 86 ? 7.899 2.425 -14.154 1.00 96.81 86 ARG A N 1
ATOM 713 C CA . ARG A 1 86 ? 6.849 1.845 -15.004 1.00 96.81 86 ARG A CA 1
ATOM 714 C C . ARG A 1 86 ? 7.483 0.774 -15.890 1.00 96.81 86 ARG A C 1
ATOM 716 O O . ARG A 1 86 ? 7.979 1.118 -16.960 1.00 96.81 86 ARG A O 1
ATOM 723 N N . PRO A 1 87 ? 7.547 -0.490 -15.440 1.00 91.69 87 PRO A N 1
ATOM 724 C CA . PRO A 1 87 ? 8.249 -1.537 -16.181 1.00 91.69 87 PRO A CA 1
ATOM 725 C C . PRO A 1 87 ? 7.543 -1.922 -17.490 1.00 91.69 87 PRO A C 1
ATOM 727 O O . PRO A 1 87 ? 8.213 -2.260 -18.458 1.00 91.69 87 PRO A O 1
ATOM 730 N N . ASP A 1 88 ? 6.210 -1.833 -17.541 1.00 90.88 88 ASP A N 1
ATOM 731 C CA . ASP A 1 88 ? 5.417 -2.158 -1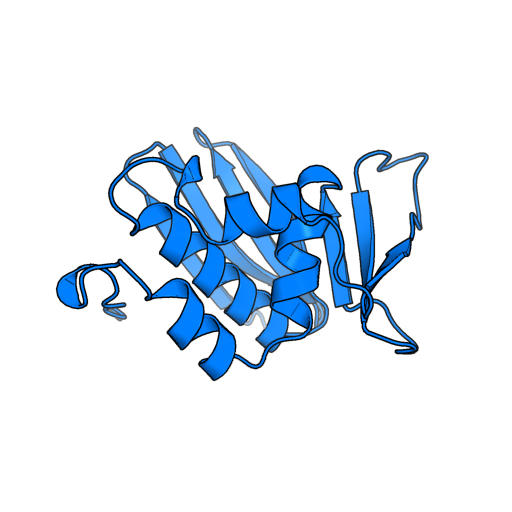8.733 1.00 90.88 88 ASP A CA 1
ATOM 732 C C . ASP A 1 88 ? 4.250 -1.168 -18.933 1.00 90.88 88 ASP A C 1
ATOM 734 O O . ASP A 1 88 ? 3.083 -1.497 -18.701 1.00 90.88 88 ASP A O 1
ATOM 738 N N . PRO A 1 89 ? 4.543 0.082 -19.336 1.00 91.25 89 PRO A N 1
ATOM 739 C CA . PRO A 1 89 ? 3.524 1.113 -19.506 1.00 91.25 89 PRO A CA 1
ATOM 740 C C . PRO A 1 89 ? 2.644 0.897 -20.746 1.00 91.25 89 PRO A C 1
ATOM 742 O O . PRO A 1 89 ? 1.618 1.559 -20.869 1.00 91.25 89 PRO A O 1
ATOM 745 N N . VAL A 1 90 ? 3.030 0.009 -21.671 1.00 94.19 90 VAL A N 1
ATOM 746 C CA . VAL A 1 90 ? 2.249 -0.270 -22.887 1.00 94.19 90 VAL A CA 1
ATOM 747 C C . VAL A 1 90 ? 1.061 -1.165 -22.553 1.00 94.19 90 VAL A C 1
ATOM 749 O O . VAL A 1 90 ? -0.059 -0.856 -22.955 1.00 94.19 90 VAL A O 1
ATOM 752 N N . ASN A 1 91 ? 1.288 -2.237 -21.788 1.00 92.75 91 ASN A N 1
ATOM 753 C CA . ASN A 1 91 ? 0.215 -3.159 -21.413 1.00 92.75 91 ASN A CA 1
ATOM 754 C C . ASN A 1 91 ? -0.477 -2.753 -20.102 1.00 92.75 91 ASN A C 1
ATOM 756 O O . ASN A 1 91 ? -1.659 -3.043 -19.921 1.00 92.75 91 ASN A O 1
ATOM 760 N N . TYR A 1 92 ? 0.227 -2.053 -19.203 1.00 91.19 92 TYR A N 1
ATOM 761 C CA . TYR A 1 92 ? -0.284 -1.648 -17.888 1.00 91.19 92 TYR A CA 1
ATOM 762 C C . TYR A 1 92 ? 0.012 -0.165 -17.590 1.00 91.19 92 TYR A C 1
ATOM 764 O O . TYR A 1 92 ? 0.750 0.149 -16.654 1.00 91.19 92 TYR A O 1
ATOM 772 N N . PRO A 1 93 ? -0.575 0.785 -18.344 1.00 90.94 93 PRO A N 1
ATOM 773 C CA . PRO A 1 93 ? -0.230 2.210 -18.261 1.00 90.94 93 PRO A CA 1
ATOM 774 C C . PRO A 1 93 ? -0.466 2.845 -16.884 1.00 90.94 93 PRO A C 1
ATOM 776 O O . PRO A 1 93 ? 0.241 3.783 -16.516 1.00 90.94 93 PRO A O 1
ATOM 779 N N . GLY A 1 94 ? -1.439 2.335 -16.123 1.00 91.62 94 GLY A N 1
ATOM 780 C CA . GLY A 1 94 ? -1.759 2.805 -14.772 1.00 91.62 94 GLY A CA 1
ATOM 781 C C . GLY A 1 94 ? -0.986 2.108 -13.650 1.00 91.62 94 GLY A C 1
ATOM 782 O O . GLY A 1 94 ? -1.245 2.405 -12.487 1.00 91.62 94 GLY A O 1
ATOM 783 N N . ARG A 1 95 ? -0.086 1.165 -13.965 1.00 95.50 95 ARG A N 1
ATOM 784 C CA . ARG A 1 95 ? 0.675 0.398 -12.971 1.00 95.50 95 ARG A CA 1
ATOM 785 C C . ARG A 1 95 ? 2.045 1.022 -12.734 1.00 95.50 95 ARG A C 1
ATOM 787 O O . ARG A 1 95 ? 2.771 1.338 -13.678 1.00 95.50 95 ARG A O 1
ATOM 794 N N . VAL A 1 96 ? 2.421 1.117 -11.465 1.00 97.44 96 VAL A N 1
ATOM 795 C CA . VAL A 1 96 ? 3.755 1.544 -11.034 1.00 97.44 96 VAL A CA 1
ATOM 796 C C . VAL A 1 96 ? 4.368 0.513 -10.096 1.00 97.44 96 VAL A C 1
ATOM 798 O O . VAL A 1 96 ? 3.662 -0.133 -9.324 1.00 97.44 96 VAL A O 1
ATOM 801 N N . SER A 1 97 ? 5.687 0.377 -10.173 1.00 97.75 97 SER A N 1
ATOM 802 C CA . SER A 1 97 ? 6.517 -0.392 -9.248 1.00 97.75 97 SER A CA 1
ATOM 803 C C . SER A 1 97 ? 7.204 0.549 -8.265 1.00 97.75 97 SER A C 1
ATOM 805 O O . SER A 1 97 ? 7.746 1.575 -8.689 1.00 97.75 97 SER A O 1
ATOM 807 N N . LEU A 1 98 ? 7.206 0.195 -6.979 1.00 98.00 98 LEU A N 1
ATOM 808 C CA . LEU A 1 98 ? 7.749 1.027 -5.900 1.00 98.00 98 LEU A CA 1
ATOM 809 C C . LEU A 1 98 ? 9.074 0.460 -5.408 1.00 98.00 98 LEU A C 1
ATOM 811 O O . LEU A 1 98 ? 9.148 -0.709 -5.042 1.00 98.00 98 LEU A O 1
ATOM 815 N N . ARG A 1 99 ? 10.108 1.289 -5.328 1.00 97.81 99 ARG A N 1
ATOM 816 C CA . ARG A 1 99 ? 11.406 0.914 -4.759 1.00 97.81 99 ARG A CA 1
ATOM 817 C C . ARG A 1 99 ? 11.706 1.798 -3.565 1.00 97.81 99 ARG A C 1
ATOM 819 O O . ARG A 1 99 ? 11.606 3.014 -3.685 1.00 97.81 99 ARG A O 1
ATOM 826 N N . VAL A 1 100 ? 12.047 1.176 -2.444 1.00 97.50 100 VAL A N 1
ATOM 827 C CA . VAL A 1 100 ? 12.437 1.871 -1.215 1.00 97.50 100 VAL A CA 1
ATOM 828 C C . VAL A 1 100 ? 13.951 2.046 -1.225 1.00 97.50 100 VAL A C 1
ATOM 830 O O . VAL A 1 100 ? 14.680 1.100 -1.514 1.00 97.50 100 VAL A O 1
ATOM 833 N N . ASP A 1 101 ? 14.402 3.258 -0.937 1.00 95.31 101 ASP A N 1
ATOM 834 C CA . ASP A 1 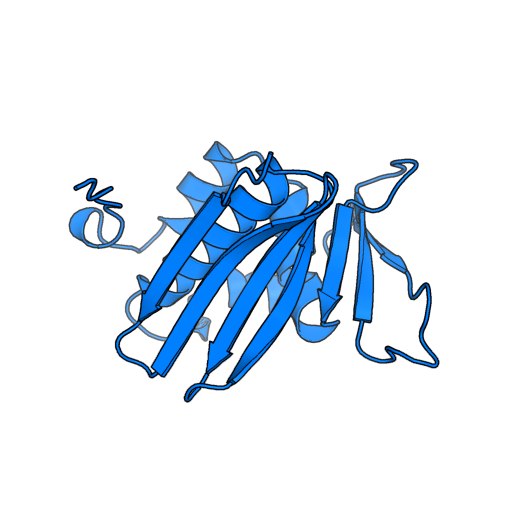101 ? 15.780 3.719 -1.015 1.00 95.31 101 ASP A CA 1
ATOM 835 C C . ASP A 1 101 ? 16.447 3.257 -2.332 1.00 95.31 101 ASP A C 1
ATOM 837 O O . ASP A 1 101 ? 15.878 3.378 -3.422 1.00 95.31 101 ASP A O 1
ATOM 841 N N . GLU A 1 102 ? 17.650 2.692 -2.237 1.00 89.81 102 GLU A N 1
ATOM 842 C CA . GLU A 1 102 ? 18.409 2.128 -3.356 1.00 89.81 102 GLU A CA 1
ATOM 843 C C . GLU A 1 102 ? 18.328 0.592 -3.399 1.00 89.81 102 GLU A C 1
ATOM 845 O O . GLU A 1 102 ? 19.246 -0.074 -3.884 1.00 89.81 102 GLU A O 1
ATOM 850 N N . GLU A 1 103 ? 17.243 -0.002 -2.882 1.00 95.25 103 GLU A N 1
ATOM 851 C CA . GLU A 1 103 ? 17.060 -1.455 -2.941 1.00 95.25 103 GLU A CA 1
ATOM 852 C C . GLU A 1 103 ? 17.162 -1.976 -4.389 1.00 95.25 103 GLU A C 1
ATOM 854 O O . GLU A 1 103 ? 16.645 -1.380 -5.335 1.00 95.25 103 GLU A O 1
ATOM 859 N N . ALA A 1 104 ? 17.821 -3.123 -4.577 1.00 92.62 104 ALA A N 1
ATOM 860 C CA . ALA A 1 104 ? 18.079 -3.676 -5.910 1.00 92.62 104 ALA A CA 1
ATOM 861 C C . ALA A 1 104 ? 16.800 -4.091 -6.664 1.00 92.62 104 ALA A C 1
ATOM 863 O O . ALA A 1 104 ? 16.780 -4.091 -7.895 1.00 92.62 104 ALA A O 1
ATOM 864 N N . THR A 1 105 ? 15.739 -4.426 -5.928 1.00 93.94 105 THR A N 1
ATOM 865 C CA . THR A 1 105 ? 14.458 -4.902 -6.461 1.00 93.94 105 THR A CA 1
ATOM 866 C C . THR A 1 105 ? 13.331 -4.021 -5.934 1.00 93.94 105 THR A C 1
ATOM 868 O O . THR A 1 105 ? 13.387 -3.548 -4.800 1.00 93.94 105 THR A O 1
ATOM 871 N N . ASP A 1 106 ? 12.289 -3.803 -6.737 1.00 96.31 106 ASP A N 1
ATOM 872 C CA . ASP A 1 106 ? 11.086 -3.120 -6.268 1.00 96.31 106 ASP A CA 1
ATOM 873 C C . ASP A 1 106 ? 10.298 -3.982 -5.260 1.00 96.31 106 ASP A C 1
ATOM 875 O O . ASP A 1 106 ? 10.361 -5.211 -5.257 1.00 96.31 106 ASP A O 1
ATOM 879 N N . ARG A 1 107 ? 9.529 -3.337 -4.387 1.00 97.12 107 ARG A N 1
ATOM 880 C CA . ARG A 1 107 ? 8.733 -3.981 -3.330 1.00 97.12 107 ARG A CA 1
ATOM 881 C C . ARG A 1 107 ? 7.455 -4.620 -3.856 1.00 97.12 107 ARG A C 1
ATOM 883 O O . ARG A 1 107 ? 6.871 -5.459 -3.179 1.00 97.12 107 ARG A O 1
ATOM 890 N N . GLY A 1 108 ? 7.056 -4.267 -5.072 1.00 96.62 108 GLY A N 1
ATOM 891 C CA . GLY A 1 108 ? 5.808 -4.707 -5.664 1.00 96.62 108 GLY A CA 1
ATOM 892 C C . GLY A 1 108 ? 5.274 -3.699 -6.669 1.00 96.62 108 GLY A C 1
ATOM 893 O O . GLY A 1 108 ? 5.923 -2.686 -6.952 1.00 96.62 108 GLY A O 1
ATOM 894 N N . TRP A 1 109 ? 4.073 -3.966 -7.174 1.00 97.00 109 TRP A N 1
ATOM 895 C CA . TRP A 1 109 ? 3.363 -3.063 -8.073 1.00 97.00 109 TRP A CA 1
ATOM 896 C C . TRP A 1 109 ? 1.933 -2.794 -7.604 1.00 97.00 109 TRP A C 1
ATOM 898 O O . TRP A 1 109 ? 1.304 -3.625 -6.949 1.00 97.00 109 TRP A O 1
ATOM 908 N N . MET A 1 110 ? 1.409 -1.630 -7.985 1.00 96.31 110 MET A N 1
ATOM 909 C CA . MET A 1 110 ? 0.043 -1.179 -7.685 1.00 96.31 110 MET A CA 1
ATOM 910 C C . MET A 1 110 ? -0.442 -0.163 -8.724 1.00 96.31 110 MET A C 1
ATOM 912 O O . MET A 1 110 ? 0.300 0.191 -9.649 1.00 96.31 110 MET A O 1
ATOM 916 N N . ALA A 1 111 ? -1.681 0.307 -8.580 1.00 94.94 111 ALA A N 1
ATOM 917 C CA . ALA A 1 111 ? -2.177 1.434 -9.357 1.00 94.94 111 ALA A CA 1
ATOM 918 C C . ALA A 1 111 ? -1.468 2.736 -8.945 1.00 94.94 111 ALA A C 1
ATOM 920 O O . ALA A 1 111 ? -1.182 2.968 -7.773 1.00 94.94 111 ALA A O 1
ATOM 921 N N . GLU A 1 112 ? -1.204 3.621 -9.906 1.00 94.94 112 GLU A N 1
ATOM 922 C CA . GLU A 1 112 ? -0.534 4.903 -9.653 1.00 94.94 112 GLU A CA 1
ATOM 923 C C . GLU A 1 112 ? -1.272 5.776 -8.626 1.00 94.94 112 GLU A C 1
ATOM 925 O O . GLU A 1 112 ? -0.627 6.465 -7.837 1.00 94.94 112 GLU A O 1
ATOM 930 N N . SER A 1 113 ? -2.606 5.697 -8.581 1.00 92.75 113 SER A N 1
ATOM 931 C CA . SER A 1 113 ? -3.439 6.402 -7.596 1.00 92.75 113 SER A CA 1
ATOM 932 C C . SER A 1 113 ? -3.095 6.059 -6.148 1.00 92.75 113 SER A C 1
ATOM 934 O O . SER A 1 113 ? -3.318 6.872 -5.255 1.00 92.75 113 SER A O 1
ATOM 936 N N . ASP A 1 114 ? -2.531 4.877 -5.922 1.00 94.12 114 ASP A N 1
ATOM 937 C CA . ASP A 1 114 ? -2.273 4.352 -4.589 1.00 94.12 114 ASP A CA 1
ATOM 938 C C . ASP A 1 114 ? -0.831 4.567 -4.122 1.00 94.12 114 ASP A C 1
ATOM 940 O O . ASP A 1 114 ? -0.511 4.412 -2.938 1.00 94.12 114 ASP A O 1
ATOM 944 N N . ALA A 1 115 ? 0.045 4.951 -5.053 1.00 95.38 115 ALA A N 1
ATOM 945 C CA . ALA A 1 115 ? 1.483 5.003 -4.848 1.00 95.38 115 ALA A CA 1
ATOM 946 C C . ALA A 1 115 ? 1.885 5.938 -3.702 1.00 95.38 115 ALA A C 1
ATOM 948 O O . ALA A 1 115 ? 2.824 5.639 -2.966 1.00 95.38 115 ALA A O 1
ATOM 949 N N . ALA A 1 116 ? 1.153 7.043 -3.516 1.00 96.00 116 ALA A N 1
ATOM 950 C CA . ALA A 1 116 ? 1.389 7.964 -2.411 1.00 96.00 116 ALA A CA 1
ATOM 951 C C . ALA A 1 116 ? 1.216 7.251 -1.063 1.00 96.00 116 ALA A C 1
ATOM 953 O O . ALA A 1 116 ? 2.181 7.142 -0.312 1.00 96.00 116 ALA A O 1
ATOM 954 N N . ALA A 1 117 ? 0.039 6.684 -0.781 1.00 95.06 117 ALA A N 1
ATOM 955 C CA . ALA A 1 117 ? -0.214 5.992 0.483 1.00 95.06 117 ALA A CA 1
ATOM 956 C C . ALA A 1 117 ? 0.758 4.822 0.698 1.00 95.06 117 ALA A C 1
ATOM 958 O O . ALA A 1 117 ? 1.384 4.724 1.753 1.00 95.06 117 ALA A O 1
ATOM 959 N N . ALA A 1 118 ? 0.953 3.983 -0.321 1.00 96.12 118 ALA A N 1
ATOM 960 C CA . ALA A 1 118 ? 1.862 2.850 -0.215 1.00 96.12 118 ALA A CA 1
ATOM 961 C C . ALA A 1 118 ? 3.311 3.257 0.062 1.00 96.12 118 ALA A C 1
ATOM 963 O O . ALA A 1 118 ? 3.996 2.581 0.824 1.00 96.12 118 ALA A O 1
ATOM 964 N N . SER A 1 119 ? 3.783 4.368 -0.508 1.00 97.88 119 SER A N 1
ATOM 965 C CA . SER A 1 119 ? 5.154 4.824 -0.272 1.00 97.88 119 SER A CA 1
ATOM 966 C C . SER A 1 119 ? 5.436 5.134 1.198 1.00 97.88 119 SER A C 1
ATOM 968 O O . SER A 1 119 ? 6.512 4.807 1.691 1.00 97.88 119 SER A O 1
ATOM 970 N N . HIS A 1 120 ? 4.464 5.699 1.921 1.00 97.94 120 HIS A N 1
ATOM 971 C CA . HIS A 1 120 ? 4.597 5.949 3.358 1.00 97.94 120 HIS A CA 1
ATOM 972 C C . HIS A 1 120 ? 4.455 4.664 4.174 1.00 97.94 120 HIS A C 1
ATOM 974 O O . HIS A 1 120 ? 5.151 4.498 5.167 1.00 97.94 120 HIS A O 1
ATOM 980 N N . ILE A 1 121 ? 3.617 3.726 3.733 1.00 97.62 121 ILE A N 1
ATOM 981 C CA . ILE A 1 121 ? 3.444 2.421 4.389 1.00 97.62 121 ILE A CA 1
ATOM 982 C C . ILE A 1 121 ? 4.734 1.590 4.328 1.00 97.62 121 ILE A C 1
ATOM 984 O O . ILE A 1 121 ? 5.153 1.019 5.333 1.00 97.62 121 ILE A O 1
ATOM 988 N N . LEU A 1 122 ? 5.387 1.536 3.163 1.00 97.31 122 LEU A N 1
ATOM 989 C CA . LEU A 1 122 ? 6.550 0.671 2.926 1.00 97.31 122 LEU A CA 1
ATOM 990 C C . LEU A 1 122 ? 7.785 1.042 3.763 1.00 97.31 122 LEU A C 1
ATOM 992 O O . LEU A 1 122 ? 8.633 0.179 4.009 1.00 97.31 122 LEU A O 1
ATOM 996 N N . VAL A 1 123 ? 7.904 2.306 4.181 1.00 97.25 123 VAL A N 1
ATOM 997 C CA . VAL A 1 123 ? 9.066 2.814 4.931 1.00 97.25 123 VAL A CA 1
ATOM 998 C C . VAL A 1 123 ? 8.919 2.697 6.449 1.00 97.25 123 VAL A C 1
ATOM 1000 O O . VAL A 1 123 ? 9.915 2.863 7.151 1.00 97.25 123 VAL A O 1
ATOM 1003 N N . LEU A 1 124 ? 7.710 2.416 6.945 1.00 97.50 124 LEU A N 1
ATOM 1004 C CA . LEU A 1 124 ? 7.408 2.250 8.369 1.00 97.50 124 LEU A CA 1
ATOM 1005 C C . LEU A 1 124 ? 7.594 0.796 8.806 1.00 97.50 124 LEU A C 1
ATOM 1007 O O . LEU A 1 124 ? 7.445 -0.130 7.998 1.00 97.50 124 LEU A O 1
ATOM 1011 N N . THR A 1 125 ? 7.871 0.564 10.090 1.00 96.75 125 THR A N 1
ATOM 1012 C CA . THR A 1 125 ? 7.672 -0.771 10.679 1.00 96.75 125 THR A CA 1
ATOM 1013 C C . THR A 1 125 ? 6.181 -1.075 10.833 1.00 96.75 125 THR A C 1
ATOM 1015 O O . THR A 1 125 ? 5.328 -0.199 10.674 1.00 96.75 125 THR A O 1
ATOM 1018 N N . PHE A 1 126 ? 5.846 -2.336 11.114 1.00 95.25 126 PHE A N 1
ATOM 1019 C CA . PHE A 1 126 ? 4.455 -2.708 11.356 1.00 95.25 126 PHE A CA 1
ATOM 1020 C C . PHE A 1 126 ? 3.895 -1.982 12.590 1.00 95.25 126 PHE A C 1
ATOM 1022 O O . PHE A 1 126 ? 2.792 -1.453 12.541 1.00 95.25 126 PHE A O 1
ATOM 1029 N N . GLU A 1 127 ? 4.673 -1.884 13.667 1.00 95.44 127 GLU A N 1
ATOM 1030 C CA . GLU A 1 127 ? 4.272 -1.264 14.935 1.00 95.44 127 GLU A CA 1
ATOM 1031 C C . GLU A 1 127 ? 4.091 0.254 14.815 1.00 95.44 127 GLU A C 1
ATOM 1033 O O . GLU A 1 127 ? 3.152 0.820 15.384 1.00 95.44 127 GLU A O 1
ATOM 1038 N N . GLU A 1 128 ? 4.976 0.920 14.066 1.00 97.19 128 GLU A N 1
ATOM 1039 C CA . GLU A 1 128 ? 4.847 2.348 13.759 1.00 97.19 128 GLU A CA 1
ATOM 1040 C C . GLU A 1 128 ? 3.568 2.614 12.964 1.00 97.19 128 GLU A C 1
ATOM 1042 O O . GLU A 1 128 ? 2.817 3.542 13.276 1.00 97.19 128 GLU A O 1
ATOM 1047 N N . LEU A 1 129 ? 3.303 1.770 11.964 1.00 96.81 129 LEU A N 1
ATOM 1048 C CA . LEU A 1 129 ? 2.101 1.858 11.153 1.00 96.81 129 LEU A CA 1
ATOM 1049 C C . LEU A 1 129 ? 0.841 1.587 11.984 1.00 96.81 129 LEU A C 1
ATOM 1051 O O . LEU A 1 129 ? -0.082 2.393 11.939 1.00 96.81 129 LEU A O 1
ATOM 1055 N N . ASP A 1 130 ? 0.802 0.509 12.767 1.00 93.69 130 ASP A N 1
ATOM 1056 C CA . ASP A 1 130 ? -0.341 0.150 13.617 1.00 93.69 130 ASP A CA 1
ATOM 1057 C C . ASP A 1 130 ? -0.691 1.274 14.595 1.00 93.69 130 ASP A C 1
ATOM 1059 O O . ASP A 1 130 ? -1.841 1.712 14.661 1.00 93.69 130 ASP A O 1
ATOM 1063 N N . THR A 1 131 ? 0.319 1.824 15.274 1.00 92.44 131 THR A N 1
ATOM 1064 C CA . THR A 1 131 ? 0.138 2.960 16.188 1.00 92.44 131 THR A CA 1
ATOM 1065 C C . THR A 1 131 ? -0.480 4.158 15.468 1.00 92.44 131 THR A C 1
ATOM 1067 O O . THR A 1 131 ? -1.433 4.766 15.959 1.00 92.44 131 THR A O 1
ATOM 1070 N N . LEU A 1 132 ? 0.044 4.488 14.287 1.00 93.94 132 LEU A N 1
ATOM 1071 C CA . LEU A 1 132 ? -0.384 5.645 13.509 1.00 93.94 132 LEU A CA 1
ATOM 1072 C C . LEU A 1 132 ? -1.795 5.463 12.925 1.00 93.94 132 LEU A C 1
ATOM 1074 O O . LEU A 1 132 ? -2.582 6.410 12.894 1.00 93.94 132 LEU A O 1
ATOM 1078 N N . LEU A 1 133 ? -2.143 4.255 12.480 1.00 91.56 133 LEU A N 1
ATOM 1079 C CA . LEU A 1 133 ? -3.449 3.961 11.888 1.00 91.56 133 LEU A CA 1
ATOM 1080 C C . LEU A 1 133 ? -4.570 3.869 12.924 1.00 91.56 133 LEU A C 1
ATOM 1082 O O . LEU A 1 133 ? -5.700 4.262 12.618 1.00 91.56 133 LEU A O 1
ATOM 1086 N N . ARG A 1 134 ? -4.265 3.418 14.146 1.00 88.75 134 ARG A N 1
ATOM 1087 C CA . ARG A 1 134 ? -5.220 3.377 15.265 1.00 88.75 134 ARG A CA 1
ATOM 1088 C C . ARG A 1 134 ? -5.554 4.753 15.831 1.00 88.75 134 ARG A C 1
ATOM 1090 O O . ARG A 1 134 ? -6.535 4.884 16.562 1.00 88.75 134 ARG A O 1
ATOM 1097 N N . GLU A 1 135 ? -4.784 5.790 15.501 1.00 85.69 135 GLU A N 1
ATOM 1098 C CA . GLU A 1 135 ? -5.060 7.144 15.974 1.00 85.69 135 GLU A CA 1
ATOM 1099 C C . GLU A 1 135 ? -6.467 7.599 15.540 1.00 85.69 135 GLU A C 1
ATOM 1101 O O . GLU A 1 135 ? -6.784 7.718 14.349 1.00 85.69 135 GLU A O 1
ATOM 1106 N N . GLY A 1 136 ? -7.330 7.848 16.529 1.00 78.38 136 GLY A N 1
ATOM 1107 C CA . GLY A 1 136 ? -8.718 8.266 16.321 1.00 78.38 136 GLY A CA 1
ATOM 1108 C C . GLY A 1 136 ? -9.705 7.136 16.005 1.00 78.38 136 GLY A C 1
ATOM 1109 O O . GLY A 1 136 ? -10.869 7.435 15.744 1.00 78.38 136 GLY A O 1
ATOM 1110 N N . ILE A 1 137 ? -9.282 5.868 16.041 1.00 81.75 137 ILE A N 1
ATOM 1111 C CA . ILE A 1 137 ? -10.177 4.709 15.920 1.00 81.75 137 ILE A CA 1
ATOM 1112 C C . ILE A 1 137 ? -10.468 4.161 17.329 1.00 81.75 137 ILE A C 1
ATOM 1114 O O . ILE A 1 137 ? -9.524 3.906 18.083 1.00 81.75 137 ILE A O 1
ATOM 1118 N N . PRO A 1 138 ? -11.745 3.979 17.718 1.00 79.94 138 PRO A N 1
ATOM 1119 C CA . PRO A 1 138 ? -12.092 3.301 18.965 1.00 79.94 138 PRO A CA 1
ATOM 1120 C C . PRO A 1 138 ? -11.455 1.906 19.039 1.00 79.94 138 PRO A C 1
ATOM 1122 O O . PRO A 1 138 ? -11.486 1.147 18.071 1.00 79.94 138 PRO A O 1
ATOM 1125 N N . ALA A 1 139 ? -10.852 1.565 20.182 1.00 75.94 139 ALA A N 1
ATOM 1126 C CA . ALA A 1 139 ? -10.078 0.329 20.325 1.00 75.94 139 ALA A CA 1
ATOM 1127 C C . ALA A 1 139 ? -10.912 -0.937 20.063 1.00 75.94 139 ALA A C 1
ATOM 1129 O O . ALA A 1 139 ? -10.398 -1.912 19.526 1.00 75.94 139 ALA A O 1
ATOM 1130 N N . ASP A 1 140 ? -12.199 -0.895 20.400 1.00 74.69 140 ASP A N 1
ATOM 1131 C CA . ASP A 1 140 ? -13.176 -1.955 20.170 1.00 74.69 140 ASP A CA 1
ATOM 1132 C C . ASP A 1 140 ? -13.465 -2.202 18.680 1.00 74.69 140 ASP A C 1
ATOM 1134 O O . ASP A 1 140 ? -13.797 -3.327 18.309 1.00 74.69 140 ASP A O 1
ATOM 1138 N N . TRP A 1 141 ? -13.277 -1.203 17.812 1.00 71.38 141 TRP A N 1
ATOM 1139 C CA . TRP A 1 141 ? -13.565 -1.298 1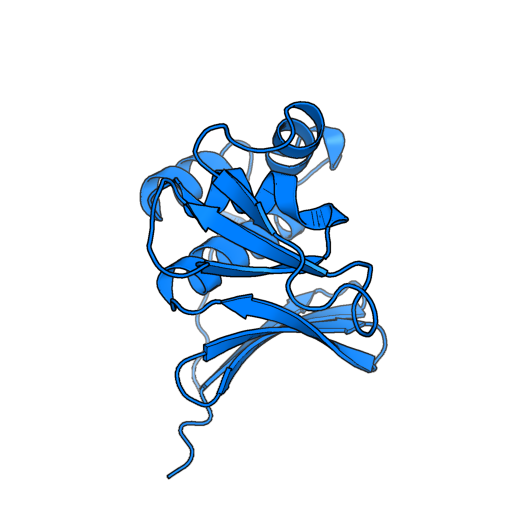6.371 1.00 71.38 141 TRP A CA 1
ATOM 1140 C C . TRP A 1 141 ? -12.377 -1.798 15.550 1.00 71.38 141 TRP A C 1
ATOM 1142 O O . TRP A 1 141 ? -12.534 -2.198 14.401 1.00 71.38 141 TRP A O 1
ATOM 1152 N N . PHE A 1 142 ? -11.188 -1.809 16.149 1.00 68.12 142 PHE A N 1
ATOM 1153 C CA . PHE A 1 142 ? -9.965 -2.335 15.549 1.00 68.12 142 PHE A CA 1
ATOM 1154 C C . PHE A 1 142 ? -9.509 -3.589 16.309 1.00 68.12 142 PHE A C 1
ATOM 1156 O O . PHE A 1 142 ? -8.363 -3.709 16.758 1.00 68.12 142 PHE A O 1
ATOM 1163 N N . THR A 1 143 ? -10.448 -4.518 16.492 1.00 60.41 143 THR A N 1
ATOM 1164 C CA . THR A 1 143 ? -10.207 -5.822 17.115 1.00 60.41 143 THR A CA 1
ATOM 1165 C C . THR A 1 143 ? -10.356 -6.896 16.044 1.00 60.41 143 THR A C 1
ATOM 1167 O O . THR A 1 143 ? -11.467 -7.202 15.619 1.00 60.41 143 THR A O 1
ATOM 1170 N N . ILE A 1 144 ? -9.240 -7.458 15.573 1.00 57.56 144 ILE A N 1
ATOM 1171 C CA . ILE A 1 144 ? -9.264 -8.574 14.621 1.00 57.56 144 ILE A CA 1
ATOM 1172 C C . ILE A 1 144 ? -9.528 -9.852 15.421 1.00 57.56 144 ILE A C 1
ATOM 1174 O O . ILE A 1 144 ? -8.646 -10.342 16.125 1.00 57.56 144 ILE A O 1
ATOM 1178 N N . ASN A 1 145 ? -10.745 -10.386 15.329 1.00 52.06 145 ASN A N 1
ATOM 1179 C CA . ASN A 1 145 ? -11.055 -11.717 15.842 1.00 52.06 145 ASN A CA 1
ATOM 1180 C C . ASN A 1 145 ? -10.771 -12.732 14.734 1.00 52.06 145 ASN A C 1
ATOM 1182 O O . ASN A 1 145 ? -11.513 -12.805 13.757 1.00 52.06 145 ASN A O 1
ATOM 1186 N N . ILE A 1 146 ? -9.699 -13.510 14.877 1.00 52.03 146 ILE A N 1
ATOM 1187 C CA . ILE A 1 146 ? -9.435 -14.630 13.970 1.00 52.03 146 ILE A CA 1
ATOM 1188 C C . ILE A 1 146 ? -10.383 -15.764 14.366 1.00 52.03 146 ILE A C 1
ATOM 1190 O O . ILE A 1 146 ? -10.212 -16.380 15.418 1.00 52.03 146 ILE A O 1
ATOM 1194 N N . VAL A 1 147 ? -11.402 -16.011 13.544 1.00 43.50 147 VAL A N 1
ATOM 1195 C CA . VAL A 1 147 ? -12.296 -17.164 13.690 1.00 43.50 147 VAL A CA 1
ATOM 1196 C C . VAL A 1 147 ? -11.703 -18.311 12.879 1.00 43.50 147 VAL A C 1
ATOM 1198 O O . VAL A 1 147 ? -11.531 -18.192 11.670 1.00 43.50 147 VAL A O 1
ATOM 1201 N N . THR A 1 148 ? -11.357 -19.404 13.551 1.00 45.84 148 THR A N 1
ATOM 1202 C CA . THR A 1 148 ? -10.962 -20.668 12.919 1.00 45.84 148 THR A CA 1
ATOM 1203 C C . THR A 1 148 ? -12.032 -21.710 13.214 1.00 45.84 148 THR A C 1
ATOM 1205 O O . THR A 1 148 ? -12.425 -21.832 14.376 1.00 45.84 148 THR A O 1
ATOM 1208 N N . ASP A 1 149 ? -12.474 -22.438 12.189 1.00 47.22 149 ASP A N 1
ATOM 1209 C CA . ASP A 1 149 ? -13.337 -23.621 12.335 1.00 47.22 149 ASP A CA 1
ATOM 1210 C C . ASP A 1 149 ? -12.626 -24.782 13.055 1.00 47.22 149 ASP A C 1
ATOM 1212 O O . ASP A 1 149 ? -11.397 -24.957 12.855 1.00 47.22 149 ASP A O 1
#

Sequence (149 aa):
MIKDCELGLVDDADVSYYLACESDEYYIDSEERGSRRRYWMFRRYEDAEKYLLFIISQMARPGKYTDSVGYRWAQVGLNDRVSLSRPDPVNYPGRVSLRVDEEATDRGWMAESDAAAASHILVLTFEELDTLLREGIPADWFTINIVTD